Protein AF-A0A1Q3MLG8-F1 (afdb_monomer)

Structure (mmCIF, N/CA/C/O backbone):
data_AF-A0A1Q3MLG8-F1
#
_entry.id   AF-A0A1Q3MLG8-F1
#
loop_
_atom_site.group_PDB
_atom_site.id
_at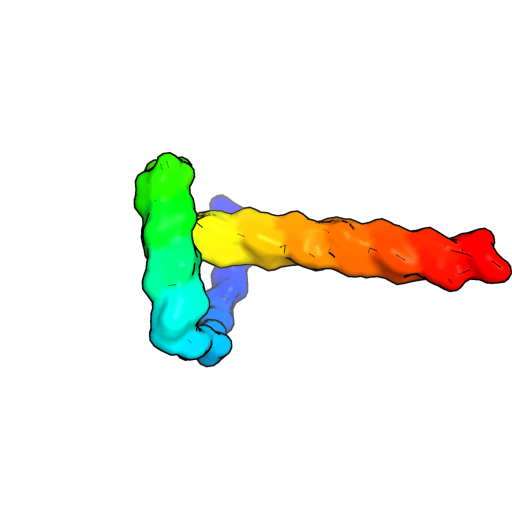om_site.type_symbol
_atom_site.label_atom_id
_atom_site.label_alt_id
_atom_site.label_comp_id
_atom_site.label_asym_id
_atom_site.label_entity_id
_atom_site.label_seq_id
_atom_site.pdbx_PDB_ins_code
_atom_site.Cartn_x
_atom_site.Cartn_y
_atom_site.Cartn_z
_atom_site.occupancy
_atom_site.B_iso_or_equiv
_atom_site.auth_seq_id
_atom_site.auth_comp_id
_atom_site.auth_asym_id
_atom_site.auth_atom_id
_atom_site.pdbx_PDB_model_num
ATOM 1 N N . MET A 1 1 ? 19.150 4.480 6.852 1.00 54.44 1 MET A N 1
ATOM 2 C CA . MET A 1 1 ? 17.746 4.127 6.536 1.00 54.44 1 MET A CA 1
ATOM 3 C C . MET A 1 1 ? 17.267 3.198 7.636 1.00 54.44 1 MET A C 1
ATOM 5 O O . MET A 1 1 ? 18.062 2.360 8.039 1.00 54.44 1 MET A O 1
ATOM 9 N N . ALA A 1 2 ? 16.053 3.373 8.167 1.00 73.81 2 ALA A N 1
ATOM 10 C CA . ALA A 1 2 ? 15.519 2.450 9.172 1.00 73.81 2 ALA A CA 1
ATOM 11 C C . ALA A 1 2 ? 15.523 1.014 8.621 1.00 73.81 2 ALA A C 1
ATOM 13 O O . ALA A 1 2 ? 15.237 0.813 7.437 1.00 73.81 2 ALA A O 1
ATOM 14 N N . GLU A 1 3 ? 15.877 0.042 9.458 1.00 83.94 3 GLU A N 1
ATOM 15 C CA . GLU A 1 3 ? 15.896 -1.367 9.075 1.00 83.94 3 GLU A CA 1
ATOM 16 C C . GLU A 1 3 ? 14.488 -1.804 8.645 1.00 83.94 3 GLU A C 1
ATOM 18 O O . GLU A 1 3 ? 13.511 -1.630 9.377 1.00 83.94 3 GLU A O 1
ATOM 23 N N . ARG A 1 4 ? 14.367 -2.327 7.421 1.00 83.56 4 ARG A N 1
ATOM 24 C CA . ARG A 1 4 ? 13.101 -2.829 6.880 1.00 83.56 4 ARG A CA 1
ATOM 25 C C . ARG A 1 4 ? 13.089 -4.344 6.978 1.00 83.56 4 ARG A C 1
ATOM 27 O O . ARG A 1 4 ? 13.949 -5.013 6.411 1.00 83.56 4 ARG A O 1
ATOM 34 N N . LYS A 1 5 ? 12.080 -4.887 7.655 1.00 87.38 5 LYS A N 1
ATOM 35 C CA . LYS A 1 5 ? 11.859 -6.331 7.721 1.00 87.38 5 LYS A CA 1
ATOM 36 C C . LYS A 1 5 ? 11.304 -6.831 6.387 1.00 87.38 5 LYS A C 1
ATOM 38 O O . LYS A 1 5 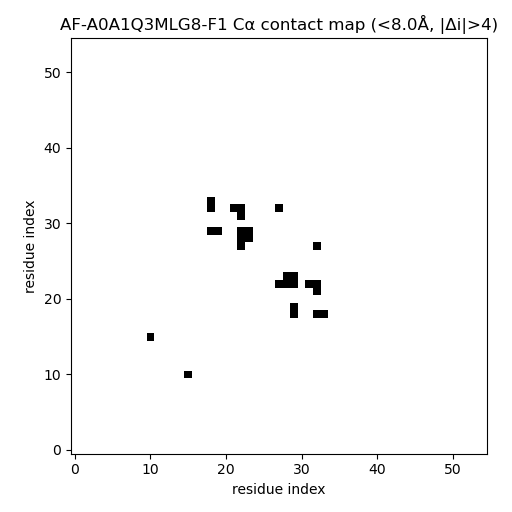? 10.211 -6.432 5.994 1.00 87.38 5 LYS A O 1
ATOM 43 N N . SER A 1 6 ? 12.035 -7.721 5.717 1.00 89.81 6 SER A N 1
ATOM 44 C CA . SER A 1 6 ? 11.515 -8.454 4.558 1.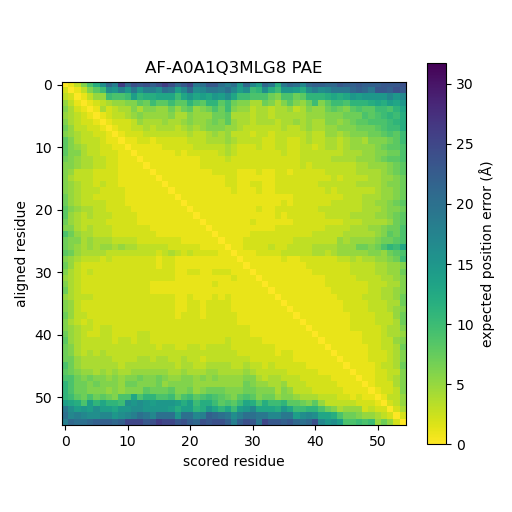00 89.81 6 SER A CA 1
ATOM 45 C C . SER A 1 6 ? 10.601 -9.586 5.030 1.00 89.81 6 SER A C 1
ATOM 47 O O . SER A 1 6 ? 10.955 -10.334 5.944 1.00 89.81 6 SER A O 1
ATOM 49 N N . PHE A 1 7 ? 9.414 -9.697 4.438 1.00 88.12 7 PHE A N 1
ATOM 50 C CA . PHE A 1 7 ? 8.432 -10.726 4.769 1.00 88.12 7 PHE A CA 1
ATOM 51 C C . PHE A 1 7 ? 7.752 -11.233 3.489 1.00 88.12 7 PHE A C 1
ATOM 53 O O . PHE A 1 7 ? 7.283 -10.410 2.701 1.00 88.12 7 PHE A O 1
ATOM 60 N N . PRO A 1 8 ? 7.668 -12.558 3.267 1.00 91.69 8 PRO A N 1
ATOM 61 C CA . PRO A 1 8 ? 6.955 -13.108 2.122 1.00 91.69 8 PRO A CA 1
ATOM 62 C C . PRO A 1 8 ? 5.443 -12.933 2.303 1.00 91.69 8 PRO A C 1
ATOM 64 O O . PRO A 1 8 ? 4.827 -13.565 3.161 1.00 91.69 8 PRO A O 1
ATOM 67 N N . LEU A 1 9 ? 4.834 -12.087 1.474 1.00 91.50 9 LEU A N 1
ATOM 68 C CA . LEU A 1 9 ? 3.391 -11.869 1.465 1.00 91.50 9 LEU A CA 1
ATOM 69 C C . LEU A 1 9 ? 2.718 -12.821 0.471 1.00 91.50 9 LEU A C 1
ATOM 71 O O . LEU A 1 9 ? 3.106 -12.891 -0.692 1.00 91.50 9 LEU A O 1
ATOM 75 N N . ARG A 1 10 ? 1.684 -13.535 0.920 1.00 95.88 10 ARG A N 1
ATOM 76 C CA . ARG A 1 10 ? 0.786 -14.276 0.027 1.00 95.88 10 ARG A CA 1
ATOM 77 C C . ARG A 1 10 ? -0.351 -13.351 -0.380 1.00 95.88 10 ARG A C 1
ATOM 79 O O . ARG A 1 10 ? -1.068 -12.861 0.489 1.00 95.88 10 ARG A O 1
ATOM 86 N N . ILE A 1 11 ? -0.499 -13.122 -1.676 1.00 95.81 11 ILE A N 1
ATOM 87 C CA . ILE A 1 11 ? -1.486 -12.207 -2.243 1.00 95.81 11 ILE A CA 1
ATOM 88 C C . ILE A 1 11 ? -2.202 -12.888 -3.408 1.00 95.81 11 ILE A C 1
ATOM 90 O O . ILE A 1 11 ? -1.585 -13.682 -4.121 1.00 95.81 11 ILE A O 1
ATOM 94 N N . SER A 1 12 ? -3.501 -12.634 -3.572 1.00 97.94 12 SER A N 1
ATOM 95 C CA . SER A 1 12 ? -4.217 -13.103 -4.759 1.00 97.94 12 SER A CA 1
ATOM 96 C C . SER A 1 12 ? -3.742 -12.337 -6.003 1.00 97.94 12 SER A C 1
ATOM 98 O O . SER A 1 12 ? -3.359 -11.170 -5.878 1.00 97.94 12 SER A O 1
ATOM 100 N N . PRO A 1 13 ? -3.772 -12.959 -7.196 1.00 97.94 13 PRO A N 1
ATOM 101 C CA . PRO A 1 13 ? -3.397 -12.291 -8.443 1.00 97.94 13 PRO A CA 1
ATOM 102 C C . PRO A 1 13 ? -4.199 -11.011 -8.699 1.00 97.94 13 PRO A C 1
ATOM 104 O O . PRO A 1 13 ? -3.603 -9.969 -8.945 1.00 97.94 13 PRO A O 1
ATOM 107 N N . ASP A 1 14 ? -5.519 -11.058 -8.523 1.00 98.31 14 ASP A N 1
ATOM 108 C CA . ASP A 1 14 ? -6.404 -9.914 -8.781 1.00 98.31 14 ASP A CA 1
ATOM 109 C C . ASP A 1 14 ? -6.041 -8.702 -7.907 1.00 98.31 14 ASP A C 1
ATOM 111 O O . ASP A 1 14 ? -5.896 -7.582 -8.389 1.00 98.31 14 ASP A O 1
ATOM 115 N N . LEU A 1 15 ? -5.777 -8.935 -6.614 1.00 97.62 15 LEU A N 1
ATOM 116 C CA . LEU A 1 15 ? -5.365 -7.865 -5.705 1.00 97.62 15 LEU A CA 1
ATOM 117 C C . LEU A 1 15 ? -3.980 -7.313 -6.072 1.00 97.62 15 LEU A C 1
ATOM 119 O O . LEU A 1 15 ? -3.706 -6.129 -5.888 1.00 97.62 15 LEU A O 1
ATOM 123 N N . TRP A 1 16 ? -3.086 -8.162 -6.579 1.00 97.75 16 TRP A N 1
ATOM 124 C CA . TRP A 1 16 ? -1.780 -7.724 -7.058 1.00 97.75 16 TRP A CA 1
ATOM 125 C C . TRP A 1 16 ? -1.888 -6.835 -8.305 1.00 97.75 16 TRP A C 1
ATOM 127 O O . TRP A 1 16 ? -1.141 -5.862 -8.4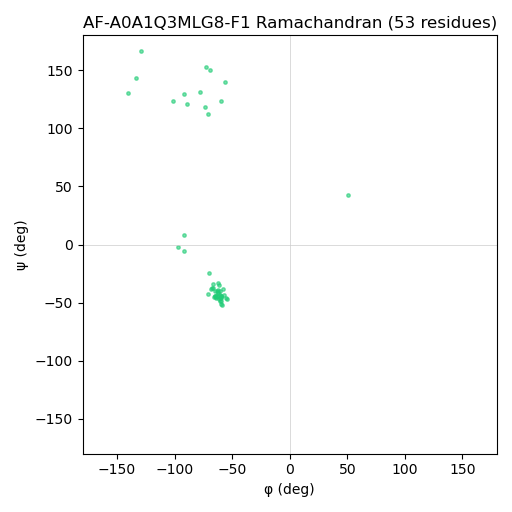29 1.00 97.75 16 TRP A O 1
ATOM 137 N N . GLU A 1 17 ? -2.815 -7.124 -9.217 1.00 98.31 17 GLU A N 1
ATOM 138 C CA . GLU A 1 17 ? -3.097 -6.271 -10.378 1.00 98.31 17 GLU A CA 1
ATOM 139 C C . GLU A 1 17 ? -3.630 -4.898 -9.961 1.00 98.31 17 GLU A C 1
ATOM 141 O O . GLU A 1 17 ? -3.121 -3.875 -10.432 1.00 98.31 17 GLU A O 1
ATOM 146 N N . ASP A 1 18 ? -4.573 -4.861 -9.019 1.00 98.19 18 ASP A N 1
ATOM 147 C CA . ASP A 1 18 ? -5.114 -3.610 -8.484 1.00 98.19 18 ASP A CA 1
ATOM 148 C C . ASP A 1 18 ? -4.024 -2.761 -7.815 1.00 98.19 18 ASP A C 1
ATOM 150 O O . ASP A 1 18 ? -3.882 -1.570 -8.102 1.00 98.19 18 ASP A O 1
ATOM 154 N N . LEU A 1 19 ? -3.184 -3.377 -6.975 1.00 97.81 19 LEU A N 1
ATOM 155 C CA . LEU A 1 19 ? -2.076 -2.685 -6.312 1.00 97.81 19 LEU A CA 1
ATOM 156 C C . LEU A 1 19 ? -1.045 -2.139 -7.303 1.00 97.81 19 LEU A C 1
ATOM 158 O O . LEU A 1 19 ? -0.534 -1.038 -7.097 1.00 97.81 19 LEU A O 1
ATOM 162 N N . GLN A 1 20 ? -0.734 -2.884 -8.368 1.00 98.06 20 GLN A N 1
ATOM 163 C CA . GLN A 1 20 ? 0.157 -2.410 -9.428 1.00 98.06 20 GLN A CA 1
ATOM 164 C C . GLN A 1 20 ? -0.432 -1.206 -10.158 1.00 98.06 20 GLN A C 1
ATOM 166 O O . GLN A 1 20 ? 0.281 -0.230 -10.388 1.00 98.06 20 GLN A O 1
ATOM 171 N N . ARG A 1 21 ? -1.724 -1.251 -10.499 1.00 98.25 21 ARG A N 1
ATOM 172 C CA . ARG A 1 21 ? -2.415 -0.141 -11.161 1.00 98.25 21 ARG A CA 1
ATOM 173 C C . ARG A 1 21 ? -2.377 1.122 -10.303 1.00 98.25 21 ARG A C 1
ATOM 175 O O . ARG A 1 21 ? -1.906 2.149 -10.780 1.00 98.25 21 ARG A O 1
ATOM 182 N N . MET A 1 22 ? -2.768 1.021 -9.033 1.00 98.00 22 MET A N 1
ATOM 183 C CA . MET A 1 22 ? -2.727 2.150 -8.098 1.00 98.00 22 MET A CA 1
ATOM 184 C C . MET A 1 22 ? -1.306 2.701 -7.926 1.00 98.00 22 MET A C 1
ATOM 186 O O . MET A 1 22 ? -1.093 3.910 -7.953 1.00 98.00 22 MET A O 1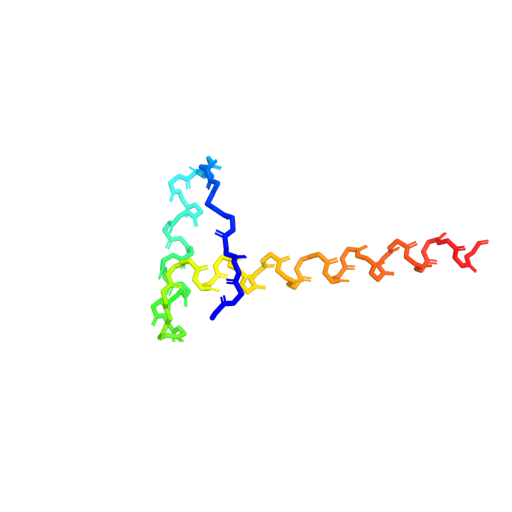
ATOM 190 N N . ALA A 1 23 ? -0.310 1.820 -7.778 1.00 98.25 23 ALA A N 1
ATOM 191 C CA . ALA A 1 23 ? 1.083 2.237 -7.639 1.00 98.25 23 ALA A CA 1
ATOM 192 C C . ALA A 1 23 ? 1.577 3.013 -8.872 1.00 98.25 23 ALA A C 1
ATOM 194 O O . ALA A 1 23 ? 2.271 4.020 -8.721 1.00 98.25 23 ALA A O 1
ATOM 195 N N . ASN A 1 24 ? 1.183 2.578 -10.074 1.00 98.12 24 ASN A N 1
ATOM 196 C CA . ASN A 1 24 ? 1.509 3.256 -11.326 1.00 98.12 24 ASN A CA 1
ATOM 197 C C . ASN A 1 24 ? 0.838 4.633 -11.428 1.00 98.12 24 ASN A C 1
ATOM 199 O O . ASN A 1 24 ? 1.506 5.599 -11.788 1.00 98.12 24 ASN A O 1
ATOM 203 N N . GLU A 1 25 ? -0.448 4.736 -11.083 1.00 98.12 25 GLU A N 1
ATOM 204 C CA . GLU A 1 25 ? -1.195 6.005 -11.079 1.00 98.12 25 GLU A CA 1
ATOM 205 C C . GLU A 1 25 ? -0.593 7.027 -10.101 1.00 98.12 25 GLU A C 1
ATOM 207 O O . GLU A 1 25 ? -0.549 8.223 -10.385 1.00 98.12 25 GLU A O 1
ATOM 212 N N . GLU A 1 26 ? -0.067 6.553 -8.971 1.00 96.94 26 GLU A N 1
ATOM 213 C CA . GLU A 1 26 ? 0.559 7.383 -7.940 1.00 96.94 26 GLU A CA 1
ATOM 214 C C . GLU A 1 26 ? 2.084 7.559 -8.114 1.00 96.94 26 GLU A C 1
ATOM 216 O O . GLU A 1 26 ? 2.748 8.099 -7.223 1.00 96.94 26 GLU A O 1
ATOM 221 N N . PHE A 1 27 ? 2.656 7.107 -9.238 1.00 96.88 27 PHE A N 1
ATOM 222 C CA . PHE A 1 27 ? 4.093 7.168 -9.551 1.00 96.88 27 PHE A CA 1
ATOM 223 C C . PHE A 1 27 ? 5.002 6.623 -8.436 1.00 96.88 27 PHE A C 1
ATOM 225 O O . PHE A 1 27 ? 6.051 7.193 -8.116 1.00 96.88 27 PHE A O 1
ATOM 232 N N . ARG A 1 28 ? 4.618 5.495 -7.830 1.00 94.31 28 ARG A N 1
ATOM 233 C CA . ARG A 1 28 ? 5.391 4.832 -6.771 1.00 94.31 28 ARG A CA 1
ATOM 234 C C . ARG A 1 28 ? 5.614 3.351 -7.053 1.00 94.31 28 ARG A C 1
ATOM 236 O O . ARG A 1 28 ? 4.981 2.750 -7.910 1.00 94.31 28 ARG A O 1
ATOM 243 N N . SER A 1 29 ? 6.526 2.733 -6.302 1.00 97.69 29 SER A N 1
ATOM 244 C CA . SER A 1 29 ? 6.697 1.280 -6.369 1.00 97.69 29 SER A CA 1
ATOM 245 C C . SER A 1 29 ? 5.532 0.557 -5.693 1.00 97.69 29 SER A C 1
ATOM 247 O O . SER A 1 29 ? 4.949 1.059 -4.730 1.00 97.69 29 SER A O 1
ATOM 249 N N . VAL A 1 30 ? 5.249 -0.669 -6.134 1.00 97.00 30 VAL A N 1
ATOM 250 C CA . VAL A 1 30 ? 4.204 -1.509 -5.526 1.00 97.00 30 VAL A CA 1
ATOM 251 C C . VAL A 1 30 ? 4.467 -1.738 -4.034 1.00 97.00 30 VAL A C 1
ATOM 253 O O . VAL A 1 30 ? 3.554 -1.651 -3.221 1.00 97.00 30 VAL A O 1
ATOM 256 N N . ASN A 1 31 ? 5.732 -1.923 -3.638 1.00 95.69 31 ASN A N 1
ATOM 257 C CA . ASN A 1 31 ? 6.102 -2.048 -2.225 1.00 95.69 31 ASN A CA 1
ATOM 258 C C . ASN A 1 31 ? 5.790 -0.775 -1.424 1.00 95.69 31 ASN A C 1
ATOM 260 O O . ASN A 1 31 ? 5.319 -0.873 -0.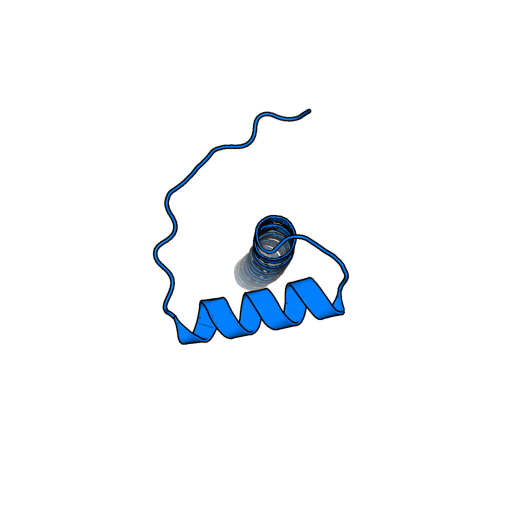293 1.00 95.69 31 ASN A O 1
ATOM 264 N N . ALA A 1 32 ? 6.023 0.411 -1.999 1.00 95.75 32 ALA A N 1
ATOM 265 C CA . ALA A 1 32 ? 5.667 1.672 -1.354 1.00 95.75 32 ALA A CA 1
ATOM 266 C C . ALA A 1 32 ? 4.142 1.843 -1.240 1.00 95.75 32 ALA A C 1
ATOM 268 O O . ALA A 1 32 ? 3.670 2.323 -0.211 1.00 95.75 32 ALA A O 1
ATOM 269 N N . GLN A 1 33 ? 3.375 1.408 -2.249 1.00 97.50 33 GLN A N 1
ATOM 270 C CA . GLN A 1 33 ? 1.908 1.413 -2.204 1.00 97.50 33 GLN A CA 1
ATOM 271 C C . GLN A 1 33 ? 1.370 0.475 -1.120 1.00 97.50 33 GLN A C 1
ATOM 273 O O . GLN A 1 33 ? 0.524 0.872 -0.321 1.00 97.50 33 GLN A O 1
ATOM 278 N N . ILE A 1 34 ? 1.902 -0.747 -1.033 1.00 96.31 34 ILE A N 1
ATOM 279 C CA . ILE A 1 34 ? 1.538 -1.710 0.016 1.00 96.31 34 ILE A CA 1
ATOM 280 C C . ILE A 1 34 ? 1.844 -1.132 1.400 1.00 96.31 34 ILE A C 1
ATOM 282 O O . ILE A 1 34 ? 1.000 -1.189 2.292 1.00 96.31 34 ILE A O 1
ATOM 286 N N . GLU A 1 35 ? 3.029 -0.545 1.588 1.0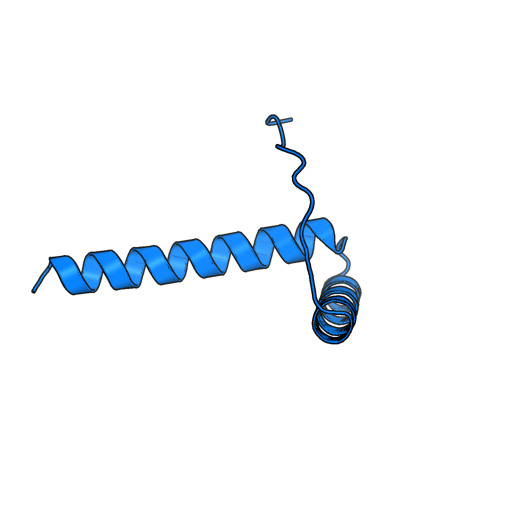0 95.62 35 GLU A N 1
ATOM 287 C CA . GLU A 1 35 ? 3.399 0.073 2.862 1.00 95.62 35 GLU A CA 1
ATOM 288 C C . GLU A 1 35 ? 2.435 1.206 3.247 1.00 95.62 35 GLU A C 1
ATOM 290 O O . GLU A 1 35 ? 1.982 1.261 4.392 1.00 95.62 35 GLU A O 1
ATOM 295 N N . PHE A 1 36 ? 2.092 2.082 2.300 1.00 96.12 36 PHE A N 1
ATOM 296 C CA . PHE A 1 36 ? 1.140 3.171 2.512 1.00 96.12 36 PHE A CA 1
ATOM 297 C C . PHE A 1 36 ? -0.236 2.650 2.954 1.00 96.12 36 PHE A C 1
ATOM 299 O O . PHE A 1 36 ? -0.736 3.043 4.011 1.00 96.12 36 PHE A O 1
ATOM 306 N N . LEU A 1 37 ? -0.805 1.700 2.208 1.00 96.56 37 LEU A N 1
ATOM 307 C CA . LEU A 1 37 ? -2.118 1.124 2.506 1.00 96.56 37 LEU A CA 1
ATOM 308 C C . LEU A 1 37 ? -2.144 0.407 3.862 1.00 96.56 37 LEU A C 1
ATOM 310 O O . LEU A 1 37 ? -3.096 0.563 4.629 1.00 96.56 37 LEU A O 1
ATOM 314 N N . LEU A 1 38 ? -1.089 -0.340 4.204 1.00 95.88 38 LEU A N 1
ATOM 315 C CA . LEU A 1 38 ? -0.985 -1.010 5.503 1.00 95.88 38 LEU A CA 1
ATOM 316 C C . LEU A 1 38 ? -0.902 -0.010 6.661 1.00 95.88 38 LEU A C 1
ATOM 318 O O . LEU A 1 38 ? -1.531 -0.227 7.700 1.00 95.88 38 LEU A O 1
ATOM 322 N N . ARG A 1 39 ? -0.158 1.092 6.500 1.00 96.56 39 ARG A N 1
ATOM 323 C CA . ARG A 1 39 ? -0.070 2.153 7.516 1.00 96.56 39 ARG A CA 1
ATOM 324 C C . ARG A 1 39 ? -1.434 2.783 7.772 1.00 96.56 39 ARG A C 1
ATOM 326 O O . ARG A 1 39 ? -1.833 2.896 8.934 1.00 96.56 39 ARG A O 1
ATOM 333 N N . GLU A 1 40 ? -2.162 3.120 6.712 1.00 97.56 40 GLU A N 1
ATOM 334 C CA . GLU A 1 40 ? -3.501 3.696 6.826 1.00 97.56 40 GLU A CA 1
ATOM 335 C C . GLU A 1 40 ? -4.493 2.711 7.456 1.00 97.56 40 GLU A C 1
ATOM 337 O O . GLU A 1 40 ? -5.200 3.068 8.401 1.00 97.56 40 GLU A O 1
ATOM 342 N N . ALA A 1 41 ? -4.487 1.444 7.035 1.00 97.31 41 ALA A N 1
ATOM 343 C CA . ALA A 1 41 ? -5.353 0.413 7.605 1.00 97.31 41 ALA A CA 1
ATOM 344 C C . ALA A 1 41 ? -5.099 0.194 9.109 1.00 97.31 41 ALA A C 1
ATOM 346 O O . ALA A 1 41 ? -6.045 0.112 9.899 1.00 97.31 41 ALA A O 1
ATOM 347 N N . VAL A 1 42 ? -3.830 0.139 9.536 1.00 97.56 42 VAL A N 1
ATOM 348 C CA . VAL A 1 42 ? -3.466 0.000 10.957 1.00 97.56 42 VAL A CA 1
ATOM 349 C C . VAL A 1 42 ? -3.901 1.225 11.756 1.00 97.56 42 VAL A C 1
ATOM 351 O O . VAL A 1 42 ? -4.472 1.067 12.836 1.00 97.56 42 VAL A O 1
ATOM 354 N N . LYS A 1 43 ? -3.669 2.435 11.239 1.00 96.81 43 LY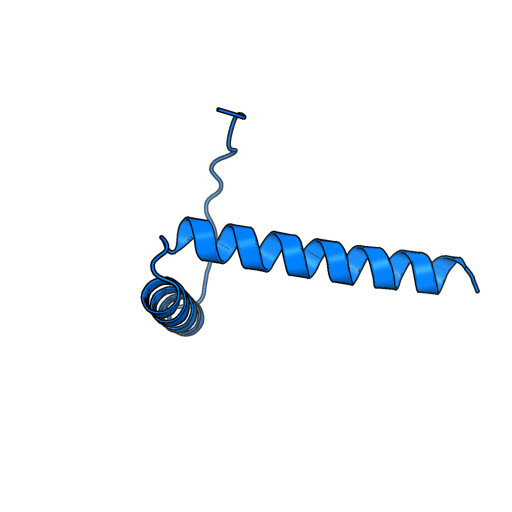S A N 1
ATOM 355 C CA . LYS A 1 43 ? -4.074 3.689 11.888 1.00 96.81 43 LYS A CA 1
ATOM 356 C C . LYS A 1 43 ? -5.588 3.746 12.096 1.00 96.81 43 LYS A C 1
ATOM 358 O O . LYS A 1 43 ? -6.039 4.000 13.211 1.00 96.81 43 LYS A O 1
ATOM 363 N N . GLN A 1 44 ? -6.367 3.442 11.058 1.00 96.88 44 GLN A N 1
ATOM 364 C CA . GLN A 1 44 ? -7.828 3.402 11.143 1.00 96.88 44 GLN A CA 1
ATOM 365 C C . GLN A 1 44 ? -8.314 2.344 12.139 1.00 96.88 44 GLN A C 1
ATOM 367 O O . GLN A 1 44 ? -9.227 2.599 12.924 1.00 96.88 44 GLN A O 1
ATOM 372 N N . ARG A 1 45 ? -7.695 1.158 12.145 1.00 96.75 45 ARG A N 1
ATOM 373 C CA . ARG A 1 45 ? -8.074 0.080 13.065 1.00 96.75 45 ARG A CA 1
ATOM 374 C C . ARG A 1 45 ? -7.738 0.404 14.517 1.00 96.75 45 ARG A C 1
ATOM 376 O O . ARG A 1 45 ? -8.540 0.088 15.387 1.00 96.75 45 ARG A O 1
ATOM 383 N N . ARG A 1 46 ? -6.597 1.048 14.780 1.00 95.75 46 ARG A N 1
ATOM 384 C CA . ARG A 1 46 ? -6.236 1.536 16.121 1.00 95.75 46 ARG A CA 1
ATOM 385 C C . ARG A 1 46 ? -7.255 2.542 16.636 1.00 95.75 46 ARG A C 1
ATOM 387 O O . ARG A 1 46 ? -7.783 2.328 17.719 1.00 95.75 46 ARG A O 1
ATOM 394 N N . LYS A 1 47 ? -7.618 3.533 15.816 1.00 94.19 47 LYS A N 1
ATOM 395 C CA . LYS A 1 47 ? -8.641 4.524 16.171 1.00 94.19 47 LYS A CA 1
ATOM 396 C C . LYS A 1 47 ? -9.966 3.864 16.579 1.00 94.19 47 LYS A C 1
ATOM 398 O O . LYS A 1 47 ? -10.504 4.174 17.631 1.00 94.19 47 LYS A O 1
ATOM 403 N N . LYS A 1 48 ? -10.440 2.882 15.803 1.00 93.75 48 LYS A N 1
ATOM 404 C CA . LYS A 1 48 ? -11.666 2.123 16.127 1.00 93.75 48 LYS A CA 1
ATOM 405 C C . LYS A 1 48 ? -11.572 1.329 17.437 1.00 93.75 48 LYS A C 1
ATOM 407 O O . LYS A 1 48 ? -12.581 1.125 18.100 1.00 93.75 48 LYS A O 1
ATOM 412 N N . ILE A 1 49 ? -10.387 0.819 17.782 1.00 94.06 49 ILE A N 1
ATOM 413 C CA . ILE A 1 49 ? -10.169 0.093 19.044 1.00 94.06 49 ILE A CA 1
ATOM 414 C C . ILE A 1 49 ? -10.208 1.065 20.227 1.00 94.06 49 ILE A C 1
ATOM 416 O O . ILE A 1 49 ? -10.813 0.747 21.243 1.00 94.06 49 ILE A O 1
ATOM 420 N N . GLU A 1 50 ? -9.589 2.236 20.091 1.00 91.19 50 GLU A N 1
ATOM 421 C CA . GLU A 1 50 ? -9.598 3.283 21.118 1.00 91.19 50 GLU A CA 1
ATOM 422 C C . GLU A 1 50 ? -11.016 3.807 21.375 1.00 91.19 50 GLU A C 1
ATOM 424 O O . GLU A 1 50 ? -11.418 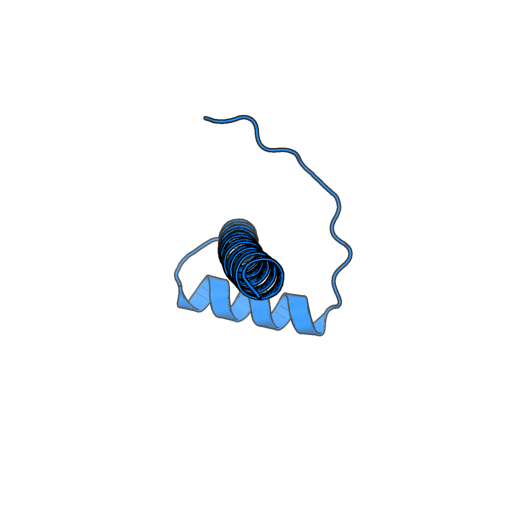3.894 22.529 1.00 91.19 50 GLU A O 1
ATOM 429 N N . GLU A 1 51 ? -11.797 4.053 20.315 1.00 88.81 51 GLU A N 1
ATOM 430 C CA . GLU A 1 51 ? -13.216 4.435 20.410 1.00 88.81 51 GLU A CA 1
ATOM 431 C C . GLU A 1 51 ? -14.035 3.383 21.180 1.00 88.81 51 GLU A C 1
ATOM 433 O O . GLU A 1 51 ? -14.806 3.734 22.062 1.00 88.81 51 GLU A O 1
ATOM 438 N N . LYS A 1 52 ? -13.814 2.086 20.920 1.00 81.75 52 LYS A N 1
ATOM 439 C CA . LYS A 1 52 ? -14.532 0.993 21.599 1.00 81.75 52 LYS A CA 1
ATOM 440 C C . LYS A 1 52 ? -14.153 0.815 23.078 1.00 81.75 52 LYS A C 1
ATOM 442 O O . LYS A 1 52 ? -14.925 0.229 23.825 1.00 81.75 52 LYS A O 1
ATOM 447 N N . ASN A 1 53 ? -12.961 1.244 23.486 1.00 78.62 53 ASN A N 1
ATOM 448 C CA . ASN A 1 53 ? -12.483 1.108 24.867 1.00 78.62 53 ASN A CA 1
ATOM 449 C C . ASN A 1 53 ? -12.812 2.336 25.740 1.00 78.62 53 ASN A C 1
ATOM 451 O O . ASN A 1 53 ? -12.472 2.336 26.922 1.00 78.62 53 ASN A O 1
ATOM 455 N N . GLY A 1 54 ? -13.374 3.393 25.144 1.00 69.06 54 GLY A N 1
ATOM 456 C CA . GLY A 1 54 ? -13.795 4.621 25.824 1.00 69.06 54 GLY A CA 1
ATOM 457 C C . GLY A 1 54 ? -15.287 4.680 26.180 1.00 69.06 54 GLY A C 1
ATOM 458 O O . GLY A 1 54 ? -15.688 5.663 26.800 1.00 69.06 54 GLY A O 1
ATOM 459 N N . ASP A 1 55 ? -16.059 3.653 25.804 1.00 52.06 55 ASP A N 1
ATOM 460 C CA . ASP A 1 55 ? -17.437 3.359 26.240 1.00 52.06 55 ASP A CA 1
ATOM 461 C C . ASP A 1 55 ? -17.433 2.239 27.300 1.00 52.06 55 ASP A C 1
ATOM 463 O O . ASP A 1 55 ? -18.314 2.255 28.191 1.00 52.06 55 ASP A O 1
#

Secondary structure (DSSP, 8-state):
-PPPPP------HHHHHHHHHHHHHTTS-HHHHHHHHHHHHHHHHHHHHHHHT--

Radius of gyration: 14.49 Å; Cα contacts (8 Å, |Δi|>4): 14; chains: 1; bounding box: 35×22×38 Å

pLDDT: mean 92.36, std 9.85, range [52.06, 98.31]

Sequence (55 aa):
MAERKSFPLRISPDLWEDLQRMANEEFRSVNAQIEFLLREAVKQRRKKIEEKNGD

Nearest PDB structures (foldseek):
  6sbw-assembly1_A  TM=8.503E-01  e=1.445E-01  Myxococcus xanthus DK 1622
  6sbx-assembly1_C  TM=7.990E-01  e=1.233E-01  Myxococcus xanthus
  1u9p-assembly1_A  TM=9.171E-01  e=6.047E-01  Escherichia coli

Mean predicted aligned error: 4.51 Å

Solvent-accessible surface area (backbone atoms only — not comparable to full-atom values): 3447 Å² total; per-residue (Å²): 128,83,89,75,86,85,74,94,78,87,75,57,69,69,62,51,52,54,45,46,52,54,11,58,78,69,76,47,52,50,69,56,42,52,51,51,53,51,53,52,52,50,51,56,52,50,52,56,51,54,60,65,73,76,113

Foldseek 3Di:
DPDDDDDDDDDDPVVLVVLCVVCVVVVHDSVVSVVVVVVVVVVVVVVVVVVVVVD